Protein AF-A0A8C9WJE7-F1 (afdb_monomer_lite)

Structure (mmCIF, N/CA/C/O backbone):
data_AF-A0A8C9WJE7-F1
#
_entry.id   AF-A0A8C9WJE7-F1
#
loop_
_atom_site.group_PDB
_atom_site.id
_atom_site.type_symbol
_atom_site.label_atom_id
_atom_site.label_alt_id
_atom_site.label_comp_id
_atom_site.label_asym_id
_atom_site.label_entity_id
_atom_site.label_seq_id
_atom_site.pdbx_PDB_ins_code
_atom_site.Cartn_x
_atom_site.Cartn_y
_atom_site.Cartn_z
_atom_site.occupancy
_atom_site.B_iso_or_equiv
_atom_site.auth_seq_id
_atom_site.auth_comp_id
_atom_site.auth_asym_id
_atom_site.auth_atom_id
_atom_site.pdbx_PDB_model_num
ATOM 1 N N . MET A 1 1 ? -12.638 -2.700 6.088 1.00 38.00 1 MET A N 1
ATOM 2 C CA .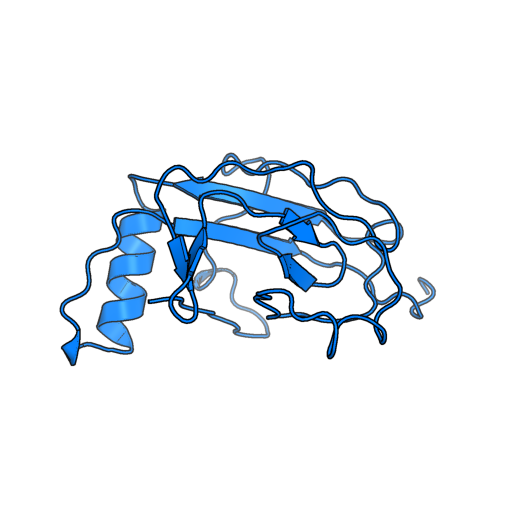 MET A 1 1 ? -13.068 -1.866 4.946 1.00 38.00 1 MET A CA 1
ATOM 3 C C . MET A 1 1 ? -11.819 -1.275 4.337 1.00 38.00 1 MET A C 1
ATOM 5 O O . MET A 1 1 ? -10.952 -0.861 5.091 1.00 38.00 1 MET A O 1
ATOM 9 N N . ILE A 1 2 ? -11.709 -1.319 3.015 1.00 39.88 2 ILE A N 1
ATOM 10 C CA . ILE A 1 2 ? -10.573 -0.770 2.280 1.00 39.88 2 ILE A CA 1
ATOM 11 C C . ILE A 1 2 ? -11.043 0.570 1.743 1.00 39.88 2 ILE A C 1
ATOM 13 O O . ILE A 1 2 ? -12.004 0.582 0.974 1.00 39.88 2 ILE A O 1
ATOM 17 N N . ASP A 1 3 ? -10.429 1.662 2.189 1.00 41.22 3 ASP A N 1
ATOM 18 C CA . ASP A 1 3 ? -10.605 2.941 1.511 1.00 41.22 3 ASP A CA 1
ATOM 19 C C . ASP A 1 3 ? -9.542 3.095 0.434 1.00 41.22 3 ASP A C 1
ATOM 21 O O . ASP A 1 3 ? -8.381 2.726 0.617 1.00 41.22 3 ASP A O 1
ATOM 25 N N . PHE A 1 4 ? -9.958 3.681 -0.674 1.00 45.16 4 PHE A N 1
ATOM 26 C CA . PHE A 1 4 ? -9.093 4.109 -1.750 1.00 45.16 4 PHE A CA 1
ATOM 27 C C . PHE A 1 4 ? -9.431 5.562 -2.050 1.00 45.16 4 PHE A C 1
ATOM 29 O O . PHE A 1 4 ? -10.275 5.862 -2.897 1.00 45.16 4 PHE A O 1
ATOM 36 N N . LEU A 1 5 ? -8.773 6.477 -1.345 1.00 41.31 5 LEU A N 1
ATOM 37 C CA . LEU A 1 5 ? -8.919 7.901 -1.607 1.00 41.31 5 LEU A CA 1
ATOM 38 C C . LEU A 1 5 ? -8.050 8.282 -2.813 1.00 41.31 5 LEU A C 1
ATOM 40 O O . LEU A 1 5 ? -6.847 8.507 -2.690 1.00 41.31 5 LEU A O 1
ATOM 44 N N . PHE A 1 6 ? -8.667 8.364 -3.996 1.00 38.69 6 PHE A N 1
ATOM 45 C CA . PHE A 1 6 ? -8.064 8.991 -5.176 1.00 38.69 6 PHE A CA 1
ATOM 46 C C . PHE A 1 6 ? -8.709 10.341 -5.428 1.00 38.69 6 PHE A C 1
ATOM 48 O O . PHE A 1 6 ? -9.836 10.420 -5.912 1.00 38.69 6 PHE A O 1
ATOM 55 N N . TYR A 1 7 ? -7.972 11.413 -5.141 1.00 31.67 7 TYR A N 1
ATOM 56 C CA . TYR A 1 7 ? -8.332 12.752 -5.589 1.00 31.67 7 TYR A CA 1
ATOM 57 C C . TYR A 1 7 ? -7.196 13.345 -6.414 1.00 31.67 7 TYR A C 1
ATOM 59 O O . TYR A 1 7 ? -6.041 13.331 -6.004 1.00 31.67 7 TYR A O 1
ATOM 67 N N . SER A 1 8 ? -7.521 13.849 -7.604 1.00 37.84 8 SER A N 1
ATOM 68 C CA . SER A 1 8 ? -6.545 14.451 -8.509 1.00 37.84 8 SER A CA 1
ATOM 69 C C . SER A 1 8 ? -6.649 15.973 -8.520 1.00 37.84 8 SER A C 1
ATOM 71 O O . SER A 1 8 ? -7.735 16.548 -8.590 1.00 37.84 8 SER A O 1
ATOM 73 N N . SER A 1 9 ? -5.462 16.576 -8.559 1.00 41.47 9 SER A N 1
ATOM 74 C CA . SER A 1 9 ? -5.108 17.969 -8.829 1.00 41.47 9 SER A CA 1
ATOM 75 C C . SER A 1 9 ? -5.246 18.979 -7.670 1.00 41.47 9 SER A C 1
ATOM 77 O O . SER A 1 9 ? -6.319 19.461 -7.331 1.00 41.47 9 SER A O 1
ATOM 79 N N . HIS A 1 10 ? -4.065 19.367 -7.166 1.00 37.97 10 HIS A N 1
ATOM 80 C CA . HIS A 1 10 ? -3.724 20.638 -6.505 1.00 37.97 10 HIS A CA 1
ATOM 81 C C . HIS A 1 10 ? -4.004 20.856 -5.010 1.00 37.97 10 HIS A C 1
ATOM 83 O O . HIS A 1 10 ? -3.855 21.987 -4.552 1.00 37.97 10 HIS A O 1
ATOM 89 N N . VAL A 1 11 ? -4.253 19.819 -4.204 1.00 43.69 11 VAL A N 1
ATOM 90 C CA . VAL A 1 11 ? -4.190 19.981 -2.739 1.00 43.69 11 VAL A CA 1
ATOM 91 C C . VAL A 1 11 ? -3.478 18.791 -2.097 1.00 43.69 11 VAL A C 1
ATOM 93 O O . VAL A 1 11 ? -4.029 17.699 -2.013 1.00 43.69 11 VAL A O 1
ATOM 96 N N . SER A 1 12 ? -2.243 18.995 -1.629 1.00 52.88 12 SER A N 1
ATOM 97 C CA . SER A 1 12 ? -1.512 18.017 -0.805 1.00 52.88 12 SER A CA 1
ATOM 98 C C . SER A 1 12 ? -2.147 17.805 0.576 1.00 52.88 12 SER A C 1
ATOM 100 O O . SER A 1 12 ? -1.658 16.991 1.347 1.00 52.88 12 SER A O 1
ATOM 102 N N . GLU A 1 13 ? -3.204 18.550 0.911 1.00 54.34 13 GLU A N 1
ATOM 103 C CA . GLU A 1 13 ? -3.843 18.545 2.232 1.00 54.34 13 GLU A CA 1
ATOM 104 C C . GLU A 1 13 ? -4.752 17.329 2.473 1.00 54.34 13 GLU A C 1
ATOM 106 O O . GLU A 1 13 ? -5.097 17.071 3.619 1.00 54.34 13 GLU A O 1
ATOM 111 N N . ASN A 1 14 ? -5.102 16.556 1.433 1.00 68.69 14 ASN A N 1
ATOM 112 C CA . ASN A 1 14 ? -6.048 15.432 1.549 1.00 68.69 14 ASN A CA 1
ATOM 113 C C . ASN A 1 14 ? -5.404 14.039 1.451 1.00 68.69 14 ASN A C 1
ATOM 115 O O . ASN A 1 14 ? -6.112 13.038 1.530 1.00 68.69 14 ASN A O 1
ATOM 119 N N . PHE A 1 15 ? -4.089 13.950 1.244 1.00 78.56 15 PHE A N 1
ATOM 120 C CA . PHE A 1 15 ? -3.384 12.669 1.262 1.00 78.56 15 PHE A CA 1
ATOM 121 C C . PHE A 1 15 ? -2.784 12.410 2.639 1.00 78.56 15 PHE A C 1
ATOM 123 O O . PHE A 1 15 ? -2.372 13.339 3.336 1.00 78.56 15 PHE A O 1
ATOM 130 N N . TYR A 1 16 ? -2.652 11.134 3.000 1.00 89.56 16 TYR A N 1
ATOM 131 C CA . TYR A 1 16 ? -1.772 10.755 4.100 1.00 89.56 16 TYR A CA 1
ATOM 132 C C . TYR A 1 16 ? -0.361 11.288 3.817 1.00 89.56 16 TYR A C 1
ATOM 134 O O . TYR A 1 16 ? 0.088 11.196 2.671 1.00 89.56 16 TYR A O 1
ATOM 142 N N . PRO A 1 17 ? 0.369 11.803 4.824 1.00 91.38 17 PRO A N 1
ATOM 143 C CA . PRO A 1 17 ? 1.781 12.141 4.660 1.00 91.38 17 PRO A CA 1
ATOM 144 C C . PRO A 1 17 ? 2.532 10.946 4.067 1.00 91.38 17 PRO A C 1
ATOM 146 O O . PRO A 1 17 ? 2.183 9.817 4.380 1.00 91.38 17 PRO A O 1
ATOM 149 N N . PHE A 1 18 ? 3.533 11.133 3.213 1.00 91.88 18 PHE A N 1
ATOM 150 C CA . PHE A 1 18 ? 4.216 10.007 2.559 1.00 91.88 18 PHE A CA 1
ATOM 151 C C . PHE A 1 18 ? 5.696 10.286 2.305 1.00 91.88 18 PHE A C 1
ATOM 153 O O . PHE A 1 18 ? 6.184 11.409 2.463 1.00 91.88 18 PHE A O 1
ATOM 160 N N . GLY A 1 19 ? 6.420 9.244 1.917 1.00 91.50 19 GLY A N 1
ATOM 161 C CA . GLY A 1 19 ? 7.843 9.287 1.624 1.00 91.50 19 GLY A CA 1
ATOM 162 C C . GLY A 1 19 ? 8.735 9.100 2.859 1.00 91.50 19 GLY A C 1
ATOM 163 O O . GLY A 1 19 ? 8.254 9.009 3.991 1.00 91.50 19 GLY A O 1
ATOM 164 N N . PRO A 1 20 ? 10.067 9.056 2.665 1.00 91.94 20 PRO A N 1
ATOM 165 C CA . PRO A 1 20 ? 11.016 8.638 3.703 1.00 91.94 20 PRO A CA 1
ATOM 166 C C . PRO A 1 20 ? 10.977 9.480 4.983 1.00 91.94 20 PRO A C 1
ATOM 168 O O . PRO A 1 20 ? 11.195 8.964 6.076 1.00 91.94 20 PRO A O 1
ATOM 171 N N . ASN A 1 21 ? 10.649 10.771 4.867 1.00 93.50 21 ASN A N 1
ATOM 172 C CA . ASN A 1 21 ? 10.528 11.676 6.015 1.00 93.50 21 ASN A CA 1
ATOM 173 C C . ASN A 1 21 ? 9.335 11.339 6.929 1.00 93.50 21 ASN A C 1
ATOM 175 O O . ASN A 1 21 ? 9.291 11.811 8.060 1.00 93.50 21 ASN A O 1
ATOM 179 N N . ASN A 1 22 ? 8.396 10.520 6.449 1.00 92.62 22 ASN A N 1
ATOM 180 C CA . ASN A 1 22 ? 7.246 10.011 7.196 1.00 92.62 22 ASN A CA 1
ATOM 181 C C . ASN A 1 22 ? 7.428 8.541 7.622 1.00 92.62 22 ASN A C 1
ATOM 183 O O . ASN A 1 22 ? 6.489 7.916 8.107 1.00 92.62 22 ASN A O 1
ATOM 187 N N . GLY A 1 23 ? 8.641 7.991 7.476 1.00 94.38 23 GLY A N 1
ATOM 188 C CA . GLY A 1 23 ? 8.959 6.611 7.847 1.00 94.38 23 GLY A CA 1
ATOM 189 C C . GLY A 1 23 ? 8.666 5.577 6.759 1.00 94.38 23 GLY A C 1
ATOM 190 O O . GLY A 1 23 ? 8.732 4.379 7.036 1.00 94.38 23 GLY A O 1
ATOM 191 N N . ASP A 1 24 ? 8.364 6.010 5.533 1.00 97.06 24 ASP A N 1
ATOM 192 C CA . ASP A 1 24 ? 8.073 5.085 4.441 1.00 97.06 24 ASP A CA 1
ATOM 193 C C . ASP A 1 24 ? 9.334 4.369 3.958 1.00 97.06 24 ASP A C 1
ATOM 195 O O . ASP A 1 24 ? 10.410 4.954 3.799 1.00 97.06 24 ASP A O 1
ATOM 199 N N . THR A 1 25 ? 9.172 3.086 3.650 1.00 97.75 25 THR A N 1
ATOM 200 C CA . THR A 1 25 ? 10.160 2.300 2.918 1.00 97.75 25 THR A CA 1
ATOM 201 C C . THR A 1 25 ? 10.027 2.591 1.430 1.00 97.75 25 THR A C 1
ATOM 203 O O . THR A 1 25 ? 8.928 2.554 0.881 1.00 97.75 25 THR A O 1
ATOM 206 N N . VAL A 1 26 ? 11.149 2.872 0.766 1.00 96.44 26 VAL A N 1
ATOM 207 C CA . VAL A 1 26 ? 11.189 3.106 -0.683 1.00 96.44 26 VAL A CA 1
ATOM 208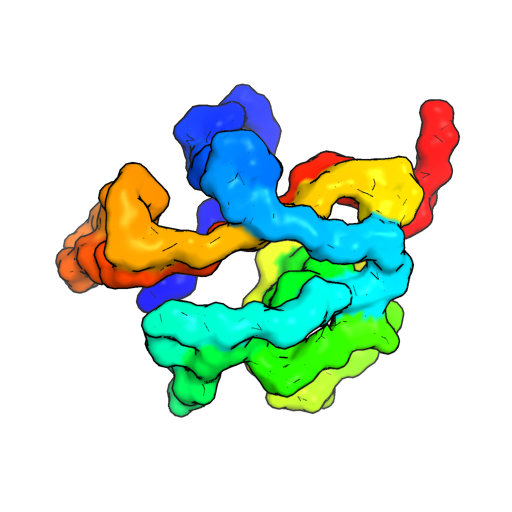 C C . VAL A 1 26 ? 11.268 1.776 -1.420 1.00 96.44 26 VAL A C 1
ATOM 210 O O . VAL A 1 26 ? 12.121 0.938 -1.122 1.00 96.44 26 VAL A O 1
ATOM 213 N N . ASN A 1 27 ? 10.391 1.600 -2.404 1.00 94.88 27 ASN A N 1
ATOM 214 C CA . ASN A 1 27 ? 10.396 0.440 -3.278 1.00 94.88 27 ASN A CA 1
ATOM 215 C C . ASN A 1 27 ? 11.532 0.535 -4.313 1.00 94.88 27 ASN A C 1
ATOM 217 O O . ASN A 1 27 ? 11.846 1.642 -4.763 1.00 94.88 27 ASN A O 1
ATOM 221 N N . PRO A 1 28 ? 12.132 -0.585 -4.757 1.00 91.94 28 PRO A N 1
ATOM 222 C CA . PRO A 1 28 ? 13.141 -0.546 -5.807 1.00 91.94 28 PRO A CA 1
ATOM 223 C C . PRO A 1 28 ? 12.603 0.054 -7.113 1.00 91.94 28 PRO A C 1
ATOM 225 O O . PRO A 1 28 ? 11.562 -0.358 -7.629 1.00 91.94 28 PRO A O 1
ATOM 228 N N . ALA A 1 29 ? 13.359 0.993 -7.682 1.00 90.56 29 ALA A N 1
ATOM 229 C CA . ALA A 1 29 ? 13.083 1.573 -8.991 1.00 90.56 29 ALA A CA 1
ATOM 230 C C . ALA A 1 29 ? 13.543 0.612 -10.099 1.00 90.56 29 ALA A C 1
ATOM 232 O O . ALA A 1 29 ? 14.662 0.703 -10.600 1.00 90.56 29 ALA A O 1
ATOM 233 N N . VAL A 1 30 ? 12.679 -0.336 -10.455 1.00 88.00 30 VAL A N 1
ATOM 234 C CA . VAL A 1 30 ? 12.916 -1.352 -11.493 1.00 88.00 30 VAL A CA 1
ATOM 235 C C . VAL A 1 30 ? 11.699 -1.467 -12.410 1.00 88.00 30 VAL A C 1
ATOM 237 O O . VAL A 1 30 ? 10.568 -1.250 -11.978 1.00 88.00 30 VAL A O 1
ATOM 240 N N . ASP A 1 31 ? 11.925 -1.785 -13.679 1.00 82.75 31 ASP A N 1
ATOM 241 C CA . ASP A 1 31 ? 10.843 -1.978 -14.647 1.00 82.75 31 ASP A CA 1
ATOM 242 C C . ASP A 1 31 ? 10.030 -3.238 -14.313 1.00 82.75 31 ASP A C 1
ATOM 244 O O . ASP A 1 31 ? 10.619 -4.260 -13.951 1.00 82.75 31 ASP A O 1
ATOM 248 N N . ASP A 1 32 ? 8.697 -3.154 -14.381 1.00 82.50 32 ASP A N 1
ATOM 249 C CA . ASP A 1 32 ? 7.768 -4.247 -14.041 1.00 82.50 32 ASP A CA 1
ATOM 250 C C . ASP A 1 32 ? 8.089 -4.965 -12.707 1.00 82.50 32 ASP A C 1
ATOM 252 O O . ASP A 1 32 ? 7.903 -6.174 -12.573 1.00 82.50 32 ASP A O 1
ATOM 256 N N . GLY A 1 33 ? 8.628 -4.262 -11.707 1.00 89.56 33 GLY A N 1
ATOM 257 C CA . GLY A 1 33 ? 9.036 -4.884 -10.445 1.00 89.56 33 GLY A CA 1
ATOM 258 C C . GLY A 1 33 ? 7.992 -4.854 -9.335 1.00 89.56 33 GLY A C 1
ATOM 259 O O . GLY A 1 33 ? 6.935 -4.235 -9.432 1.00 89.56 33 GLY A O 1
ATOM 260 N N . SER A 1 34 ? 8.333 -5.515 -8.232 1.00 93.12 34 SER A N 1
ATOM 261 C CA . SER A 1 34 ? 7.593 -5.482 -6.969 1.00 93.12 34 SER A CA 1
ATOM 262 C C . SER A 1 34 ? 8.555 -5.295 -5.797 1.00 93.12 34 SER A C 1
ATOM 264 O O . SER A 1 34 ? 9.756 -5.545 -5.924 1.00 93.12 34 SER A O 1
ATOM 266 N N . SER A 1 35 ? 8.014 -4.916 -4.641 1.00 95.56 35 SER A N 1
ATOM 267 C CA . SER A 1 35 ? 8.730 -4.954 -3.366 1.00 95.56 35 SER A CA 1
ATOM 268 C C . SER A 1 35 ? 9.192 -6.368 -3.002 1.00 95.56 35 SER A C 1
ATOM 270 O O . SER A 1 35 ? 8.707 -7.371 -3.536 1.00 95.56 35 SER A O 1
ATOM 272 N N . SER A 1 36 ? 10.077 -6.468 -2.006 1.00 95.38 36 SER A N 1
ATOM 273 C CA . SER A 1 36 ? 10.187 -7.699 -1.218 1.00 95.38 36 SER A CA 1
ATOM 274 C C . SER A 1 36 ? 8.862 -7.997 -0.504 1.00 95.38 36 SER A C 1
ATOM 276 O O . SER A 1 36 ? 7.986 -7.134 -0.431 1.00 95.38 36 SER A O 1
ATOM 278 N N . VAL A 1 37 ? 8.720 -9.202 0.058 1.00 97.19 37 VAL A N 1
ATOM 279 C CA . VAL A 1 37 ? 7.546 -9.533 0.881 1.00 97.19 37 VAL A CA 1
ATOM 280 C C . VAL A 1 37 ? 7.400 -8.539 2.030 1.00 97.19 37 VAL A C 1
ATOM 282 O O . VAL A 1 37 ? 8.370 -8.239 2.731 1.00 97.19 37 VAL A O 1
ATOM 285 N N . ILE A 1 38 ? 6.187 -8.026 2.208 1.00 98.25 38 ILE A N 1
ATOM 286 C CA . ILE A 1 38 ? 5.824 -7.151 3.315 1.00 98.25 38 ILE A CA 1
ATOM 287 C C . ILE A 1 38 ? 4.892 -7.948 4.218 1.00 98.25 38 ILE A C 1
ATOM 289 O O . ILE A 1 38 ? 3.757 -8.226 3.842 1.00 98.25 38 ILE A O 1
ATOM 293 N N . LEU A 1 39 ? 5.373 -8.332 5.401 1.00 98.00 39 LEU A N 1
ATOM 294 C CA . LEU A 1 39 ? 4.542 -8.988 6.411 1.00 98.00 39 LEU A CA 1
ATOM 295 C C . LEU A 1 39 ? 3.597 -7.956 7.032 1.00 98.00 39 LEU A C 1
ATOM 297 O O . LEU A 1 39 ? 4.028 -6.857 7.388 1.00 98.00 39 LEU A O 1
ATOM 301 N N . LEU A 1 40 ? 2.314 -8.291 7.135 1.00 97.44 40 LEU A N 1
ATOM 302 C CA . LEU A 1 40 ? 1.312 -7.394 7.703 1.00 97.44 40 LEU A CA 1
ATOM 303 C C . LEU A 1 40 ? 1.342 -7.466 9.227 1.00 97.44 40 LEU A C 1
ATOM 305 O O . LEU A 1 40 ? 1.483 -8.541 9.808 1.00 97.44 40 LEU A O 1
ATOM 309 N N . ASN A 1 41 ? 1.189 -6.310 9.870 1.00 95.69 41 ASN A N 1
ATOM 310 C CA . ASN A 1 41 ? 1.044 -6.238 11.323 1.00 95.69 41 ASN A CA 1
ATOM 311 C C . ASN A 1 41 ? -0.301 -6.792 11.816 1.00 95.69 41 ASN A C 1
ATOM 313 O O . ASN A 1 41 ? -0.383 -7.213 12.964 1.00 95.69 41 ASN A O 1
ATOM 317 N N . GLU A 1 42 ? -1.319 -6.802 10.955 1.00 95.06 42 GLU A N 1
ATOM 318 C CA . GLU A 1 42 ? -2.652 -7.344 11.216 1.00 95.06 42 GLU A CA 1
ATOM 319 C C . GLU A 1 42 ? -3.094 -8.226 10.043 1.00 95.06 42 GLU A C 1
ATOM 321 O O . GLU A 1 42 ? -2.741 -7.959 8.890 1.00 95.06 42 GLU A O 1
ATOM 326 N N . THR A 1 43 ? -3.894 -9.260 10.315 1.00 94.81 43 THR A N 1
ATOM 327 C CA . THR A 1 43 ? -4.499 -10.074 9.252 1.00 94.81 43 THR A CA 1
ATOM 328 C C . THR A 1 43 ? -5.504 -9.235 8.471 1.00 94.81 43 THR A C 1
ATOM 330 O O . THR A 1 43 ? -6.440 -8.661 9.031 1.00 94.81 43 THR A O 1
ATOM 333 N N . PHE A 1 44 ? -5.328 -9.191 7.156 1.00 94.12 44 PHE A N 1
ATOM 334 C CA . PHE A 1 44 ? -6.180 -8.437 6.258 1.00 94.12 44 PHE A CA 1
ATOM 335 C C . PHE A 1 44 ? -7.144 -9.355 5.513 1.00 94.12 44 PHE A C 1
ATOM 337 O O . PHE A 1 44 ? -6.725 -10.202 4.727 1.00 94.12 44 PHE A O 1
ATOM 344 N N . GLN A 1 45 ? -8.441 -9.159 5.745 1.00 93.56 45 GLN A N 1
ATOM 345 C CA . GLN A 1 45 ? -9.493 -9.890 5.044 1.00 93.56 45 GLN A CA 1
ATOM 346 C C . GLN A 1 45 ? -9.874 -9.213 3.733 1.00 93.56 45 GLN A C 1
ATOM 348 O O . GLN A 1 45 ? -10.360 -8.078 3.727 1.00 93.56 45 GLN A O 1
ATOM 353 N N . PHE A 1 46 ? -9.727 -9.944 2.631 1.00 91.12 46 PHE A N 1
ATOM 354 C CA . PHE A 1 46 ? -10.082 -9.481 1.295 1.00 91.12 46 PHE A CA 1
ATOM 355 C C . PHE A 1 46 ? -10.782 -10.593 0.514 1.00 91.12 46 PHE A C 1
ATOM 357 O O . PHE A 1 46 ? -10.329 -11.727 0.497 1.00 91.12 46 PHE A O 1
ATOM 364 N N . PHE A 1 47 ? -11.956 -10.290 -0.052 1.00 88.50 47 PHE A N 1
ATOM 365 C CA . PHE A 1 47 ? -12.816 -11.249 -0.770 1.00 88.50 47 PHE A CA 1
ATOM 366 C C . PHE A 1 47 ? -13.052 -12.612 -0.076 1.00 88.50 47 PHE A C 1
ATOM 368 O O . PHE A 1 47 ? -13.342 -13.609 -0.731 1.00 88.50 47 PHE A O 1
ATOM 375 N N . GLY A 1 48 ? -13.026 -12.644 1.261 1.00 88.88 48 GLY A N 1
ATOM 376 C CA . GLY A 1 48 ? -13.240 -13.862 2.055 1.00 88.88 48 GLY A CA 1
ATOM 377 C C . GLY A 1 48 ? -11.971 -14.671 2.343 1.00 88.88 48 GLY A C 1
ATOM 378 O O . GLY A 1 48 ? -12.068 -15.706 3.000 1.00 88.88 48 GLY A O 1
ATOM 379 N N . SER A 1 49 ? -10.811 -14.189 1.900 1.00 90.94 49 SER A N 1
ATOM 380 C CA . SER A 1 49 ? -9.489 -14.742 2.187 1.00 90.94 49 SER A CA 1
ATOM 381 C C . SER A 1 49 ? -8.781 -13.925 3.269 1.00 90.94 49 SER A C 1
ATOM 383 O O . SER A 1 49 ? -8.859 -12.694 3.285 1.00 90.94 49 SER A O 1
ATOM 385 N N . ASP A 1 50 ? -8.073 -14.612 4.165 1.00 95.19 50 ASP A N 1
ATOM 386 C CA . ASP A 1 50 ? -7.168 -13.992 5.135 1.00 95.19 50 ASP A CA 1
ATOM 387 C C . ASP A 1 50 ? -5.771 -13.840 4.511 1.00 95.19 50 ASP A C 1
ATOM 389 O O . ASP A 1 50 ? -5.157 -14.828 4.099 1.00 95.19 50 ASP A O 1
ATOM 393 N N . HIS A 1 51 ? -5.228 -12.624 4.506 1.00 95.31 51 HIS A N 1
ATOM 394 C CA . HIS A 1 51 ? -3.867 -12.344 4.053 1.00 95.31 51 HIS A CA 1
ATOM 395 C C . HIS A 1 51 ? -3.009 -11.793 5.192 1.00 95.31 51 HIS A C 1
ATOM 397 O O . HIS A 1 51 ? -3.436 -10.930 5.953 1.00 95.31 51 HIS A O 1
ATOM 403 N N . ASN A 1 52 ? -1.767 -12.271 5.290 1.00 97.00 52 ASN A N 1
ATOM 404 C CA . ASN A 1 52 ? -0.787 -11.838 6.301 1.00 97.00 52 ASN A CA 1
ATOM 405 C C . ASN A 1 52 ? 0.474 -11.231 5.675 1.00 97.00 52 ASN A C 1
ATOM 407 O O . ASN A 1 52 ? 1.457 -10.945 6.358 1.00 97.00 52 ASN A O 1
ATOM 411 N N . GLN A 1 53 ? 0.458 -11.059 4.358 1.00 97.19 53 GLN A N 1
ATOM 412 C CA . GLN A 1 53 ? 1.536 -10.466 3.588 1.00 97.19 53 GLN A CA 1
ATOM 413 C C . GLN A 1 53 ? 0.969 -9.757 2.361 1.00 97.19 53 GLN A C 1
ATOM 415 O O . GLN A 1 53 ? -0.123 -10.094 1.906 1.00 97.19 53 GLN A O 1
ATOM 420 N N . LEU A 1 54 ? 1.726 -8.806 1.822 1.00 97.06 54 LEU A N 1
ATOM 421 C CA . LEU A 1 54 ? 1.465 -8.215 0.515 1.00 97.06 54 LEU A CA 1
ATOM 422 C C . LEU A 1 54 ? 2.761 -7.805 -0.193 1.00 97.06 54 LEU A C 1
ATOM 424 O O . LEU A 1 54 ? 3.850 -7.832 0.389 1.00 97.06 54 LEU A O 1
ATOM 428 N N . TYR A 1 55 ? 2.618 -7.380 -1.444 1.00 96.25 55 TYR A N 1
ATOM 429 C CA . TYR A 1 55 ? 3.669 -6.798 -2.269 1.00 96.25 55 TYR A CA 1
ATOM 430 C C . TYR A 1 55 ? 3.168 -5.509 -2.914 1.00 96.25 55 TYR A C 1
ATOM 432 O O . TYR A 1 55 ? 2.032 -5.449 -3.383 1.00 96.25 55 TYR A O 1
ATOM 440 N N . VAL A 1 56 ? 4.026 -4.490 -2.973 1.00 95.69 56 VAL A N 1
ATOM 441 C CA . VAL A 1 56 ? 3.757 -3.234 -3.685 1.00 95.69 56 VAL A CA 1
ATOM 442 C C . VAL A 1 56 ? 4.372 -3.330 -5.076 1.00 95.69 56 VAL A C 1
ATOM 444 O O . VAL A 1 56 ? 5.592 -3.456 -5.210 1.00 95.69 56 VAL A O 1
ATOM 447 N N . ASN A 1 57 ? 3.538 -3.300 -6.113 1.00 93.75 57 ASN A N 1
ATOM 448 C CA . ASN A 1 57 ? 3.983 -3.414 -7.496 1.00 93.75 57 ASN A CA 1
ATOM 449 C C . ASN A 1 57 ? 4.244 -2.041 -8.127 1.00 93.75 57 ASN A C 1
ATOM 451 O O . ASN A 1 57 ? 3.497 -1.081 -7.908 1.00 93.75 57 ASN A O 1
ATOM 455 N N . ASN A 1 58 ? 5.269 -1.962 -8.973 1.00 92.19 58 ASN A N 1
ATOM 456 C CA . ASN A 1 58 ? 5.645 -0.721 -9.643 1.00 92.19 58 ASN A CA 1
ATOM 457 C C . ASN A 1 58 ? 4.582 -0.220 -10.627 1.00 92.19 58 ASN A C 1
ATOM 459 O O . ASN A 1 58 ? 4.461 0.983 -10.840 1.00 92.19 58 ASN A O 1
ATOM 463 N N . ASN A 1 59 ? 3.728 -1.119 -11.110 1.00 89.56 59 ASN A N 1
ATOM 464 C CA . ASN A 1 59 ? 2.630 -0.836 -12.024 1.00 89.56 59 ASN A CA 1
ATOM 465 C C . ASN A 1 59 ? 1.312 -0.441 -11.337 1.00 89.56 59 ASN A C 1
ATOM 467 O O . ASN A 1 59 ? 0.262 -0.495 -11.971 1.00 89.56 59 ASN A O 1
ATOM 471 N N . GLY A 1 60 ? 1.334 -0.003 -10.072 1.00 90.44 60 GLY A N 1
ATOM 472 C CA . GLY A 1 60 ? 0.176 0.660 -9.454 1.00 90.44 60 GLY A CA 1
ATOM 473 C C . GLY A 1 60 ? -0.837 -0.268 -8.782 1.00 90.44 60 GLY A C 1
ATOM 474 O O . GLY A 1 60 ? -2.019 0.073 -8.695 1.00 90.44 60 GLY A O 1
ATOM 475 N N . PHE A 1 61 ? -0.402 -1.449 -8.341 1.00 91.25 61 PHE A N 1
ATOM 476 C CA . PHE A 1 61 ? -1.257 -2.425 -7.669 1.00 91.25 61 PHE A CA 1
ATOM 477 C C . PHE A 1 61 ? -0.541 -3.151 -6.526 1.00 91.25 61 PHE A C 1
ATOM 479 O O . PHE A 1 61 ? 0.685 -3.129 -6.423 1.00 91.25 61 PHE A O 1
ATOM 486 N N . LEU A 1 62 ? -1.325 -3.799 -5.668 1.00 94.19 62 LEU A N 1
ATOM 487 C CA . LEU A 1 62 ? -0.875 -4.690 -4.607 1.00 94.19 62 LEU A CA 1
ATOM 488 C C . LEU A 1 62 ? -1.297 -6.125 -4.925 1.00 94.19 62 LEU A C 1
ATOM 490 O O . LEU A 1 62 ? -2.402 -6.347 -5.424 1.00 94.19 62 LEU A O 1
ATOM 494 N N . THR A 1 63 ? -0.442 -7.084 -4.589 1.00 93.06 63 THR A N 1
ATOM 495 C CA . THR A 1 63 ? -0.751 -8.524 -4.582 1.00 93.06 63 THR A CA 1
ATOM 496 C C . THR A 1 63 ? -0.520 -9.089 -3.187 1.00 93.06 63 THR A C 1
ATOM 498 O O . THR A 1 63 ? 0.260 -8.527 -2.420 1.00 93.06 63 THR A O 1
ATOM 501 N N . PHE A 1 64 ? -1.163 -10.207 -2.852 1.00 93.75 64 PHE A N 1
ATOM 502 C CA . PHE A 1 64 ? -1.000 -10.839 -1.537 1.00 93.75 64 PHE A CA 1
ATOM 503 C C . PHE A 1 64 ? -0.101 -12.082 -1.572 1.00 93.75 64 PHE A C 1
ATOM 505 O O . PHE A 1 64 ? 0.735 -12.272 -0.689 1.00 93.75 64 PHE A O 1
ATOM 512 N N . ASP A 1 65 ? -0.203 -12.902 -2.618 1.00 88.75 65 ASP A N 1
ATOM 513 C CA . ASP A 1 65 ? 0.439 -14.223 -2.623 1.00 88.75 65 ASP A CA 1
ATOM 514 C C . ASP A 1 65 ? 1.919 -14.185 -3.013 1.00 88.75 65 ASP A C 1
ATOM 516 O O . ASP A 1 65 ? 2.748 -14.860 -2.402 1.00 88.75 65 ASP A O 1
ATOM 520 N N . GLN A 1 66 ? 2.267 -13.402 -4.036 1.00 90.25 66 GLN A N 1
ATOM 521 C CA . GLN A 1 66 ? 3.623 -13.367 -4.588 1.00 90.25 66 GLN A CA 1
ATOM 522 C C . GLN A 1 66 ? 3.930 -12.041 -5.298 1.00 90.25 66 GLN A C 1
ATOM 524 O O . GLN A 1 66 ? 2.999 -11.359 -5.752 1.00 90.25 66 GLN A O 1
ATOM 529 N N . PRO A 1 67 ? 5.221 -11.674 -5.442 1.00 89.88 67 PRO A N 1
ATOM 530 C CA . PRO A 1 67 ? 5.600 -10.542 -6.268 1.00 89.88 67 PRO A CA 1
ATOM 531 C C . PRO A 1 67 ? 5.328 -10.876 -7.733 1.00 89.88 67 PRO A C 1
ATOM 533 O O . PRO A 1 67 ? 5.499 -12.014 -8.174 1.00 89.88 67 PRO A O 1
ATOM 536 N N . VAL A 1 68 ? 4.944 -9.868 -8.507 1.00 85.62 68 VAL A N 1
ATOM 537 C CA . VAL A 1 68 ? 4.681 -10.035 -9.935 1.00 85.62 68 VAL A CA 1
ATOM 538 C C . VAL A 1 68 ? 5.681 -9.215 -10.724 1.00 85.62 68 VAL A C 1
ATOM 540 O O . VAL A 1 68 ? 5.849 -8.022 -10.480 1.00 85.62 68 VAL A O 1
ATOM 543 N N . SER A 1 69 ? 6.320 -9.876 -11.687 1.00 80.12 69 SER A N 1
ATOM 544 C CA . SER A 1 69 ? 7.138 -9.229 -12.703 1.00 80.12 69 SER A CA 1
ATOM 545 C C . SER A 1 69 ? 6.673 -9.660 -14.085 1.00 80.12 69 SER A C 1
ATOM 547 O O . SER A 1 69 ? 7.195 -10.594 -14.690 1.00 80.12 69 SER A O 1
ATOM 549 N N . SER A 1 70 ? 5.576 -9.051 -14.530 1.00 67.75 70 SER A N 1
ATOM 550 C CA . SER A 1 70 ? 4.976 -9.328 -15.831 1.00 67.75 70 SER A CA 1
ATOM 551 C C . SER A 1 70 ? 4.370 -8.068 -16.420 1.00 67.75 70 SER A C 1
ATOM 553 O O . SER A 1 70 ? 3.693 -7.327 -15.704 1.00 67.75 70 SER A O 1
ATOM 555 N N . SER A 1 71 ? 4.508 -7.919 -17.736 1.00 63.72 71 SER A N 1
ATOM 556 C CA . SER A 1 71 ? 3.873 -6.843 -18.491 1.00 63.72 71 SER A CA 1
ATOM 557 C C . SER A 1 71 ? 2.354 -6.768 -18.254 1.00 63.72 71 SER A C 1
ATOM 559 O O . SER A 1 71 ? 1.666 -7.784 -18.110 1.00 63.72 71 SER A O 1
ATOM 561 N N . TYR A 1 72 ? 1.856 -5.531 -18.261 1.00 59.22 72 TYR A N 1
ATOM 562 C CA . TYR A 1 72 ? 0.508 -5.044 -17.936 1.00 59.22 72 TYR A CA 1
ATOM 563 C C . TYR A 1 72 ? -0.734 -5.891 -18.357 1.00 59.22 72 TYR A C 1
ATOM 565 O O . TYR A 1 72 ? -1.728 -5.820 -17.635 1.00 59.22 72 TYR A O 1
ATOM 573 N N . PRO A 1 73 ? -0.761 -6.735 -19.421 1.00 58.59 73 PRO A N 1
ATOM 574 C CA . PRO A 1 73 ? -1.991 -7.457 -19.795 1.00 58.59 73 PRO A CA 1
ATOM 575 C C . PRO A 1 73 ? -2.226 -8.839 -19.146 1.00 58.59 73 PRO A C 1
ATOM 577 O O . PRO A 1 73 ? -3.365 -9.309 -19.137 1.00 58.59 73 PRO A O 1
ATOM 580 N N . SER A 1 74 ? -1.205 -9.550 -18.646 1.00 62.75 74 SER A N 1
ATOM 581 C CA . SER A 1 74 ? -1.341 -10.994 -18.324 1.00 62.75 74 SER A CA 1
ATOM 582 C C . SER A 1 74 ? -2.048 -11.311 -17.000 1.00 62.75 74 SER A C 1
ATOM 584 O O . SER A 1 74 ? -2.386 -12.462 -16.729 1.00 62.75 74 SER A O 1
ATOM 586 N N . MET A 1 75 ? -2.290 -10.301 -16.170 1.00 65.88 75 MET A N 1
ATOM 587 C CA . MET A 1 75 ? -2.643 -10.469 -14.758 1.00 65.88 75 MET A CA 1
ATOM 588 C C . MET A 1 75 ? -4.154 -10.498 -14.475 1.00 65.88 75 MET A C 1
ATOM 590 O O . MET A 1 75 ? -4.565 -11.021 -13.444 1.00 65.88 75 MET A O 1
ATOM 594 N N . PHE A 1 76 ? -5.007 -10.049 -15.403 1.00 59.50 76 PHE A N 1
ATOM 595 C CA . PHE A 1 76 ? -6.469 -9.997 -15.207 1.00 59.50 76 PHE A CA 1
ATOM 596 C C . PHE A 1 76 ? -7.142 -11.382 -15.075 1.00 59.50 76 PHE A C 1
ATOM 598 O O . PHE A 1 76 ? -8.266 -11.492 -14.598 1.00 59.50 76 PHE A O 1
ATOM 605 N N . ARG A 1 77 ? -6.470 -12.462 -15.499 1.00 64.00 77 ARG A N 1
ATOM 606 C CA . ARG A 1 77 ? -6.961 -13.856 -15.401 1.00 64.00 77 ARG A CA 1
ATOM 607 C C . ARG A 1 77 ? -6.088 -14.740 -14.512 1.00 64.00 77 ARG A C 1
ATOM 609 O O . ARG A 1 77 ? -6.165 -15.960 -14.600 1.00 64.00 77 ARG A O 1
ATOM 616 N N . SER A 1 78 ? -5.232 -14.129 -13.705 1.00 70.06 78 SER A N 1
ATOM 617 C CA . SER A 1 78 ? -4.230 -14.841 -12.913 1.00 70.06 78 SER A CA 1
ATOM 618 C C . SER A 1 78 ? -4.813 -15.613 -11.727 1.00 70.06 78 SER A C 1
ATOM 620 O O . SER A 1 78 ? -4.183 -16.551 -11.252 1.00 70.06 78 SER A O 1
ATOM 622 N N . GLY A 1 79 ? -6.015 -15.239 -11.272 1.00 77.44 79 GLY A N 1
ATOM 623 C CA . GLY A 1 79 ? -6.611 -15.778 -10.051 1.00 77.44 79 GLY A CA 1
ATOM 624 C C . GLY A 1 79 ? -6.006 -15.203 -8.769 1.00 77.44 79 GLY A C 1
ATOM 625 O O . GLY A 1 79 ? -6.357 -15.682 -7.699 1.00 77.44 79 GLY A O 1
ATOM 626 N N . TYR A 1 80 ? -5.123 -14.201 -8.865 1.00 81.88 80 TYR A N 1
ATOM 627 C CA . TYR A 1 80 ? -4.611 -13.499 -7.693 1.00 81.88 80 TYR A CA 1
ATOM 628 C C . TYR A 1 80 ? -5.648 -12.537 -7.128 1.00 81.88 80 TYR A C 1
ATOM 630 O O . TYR A 1 80 ? -6.361 -11.855 -7.871 1.00 81.88 80 TYR A O 1
ATOM 638 N N . ASP A 1 81 ? -5.625 -12.412 -5.809 1.00 88.69 81 ASP A N 1
ATOM 639 C CA . ASP A 1 81 ? -6.230 -11.291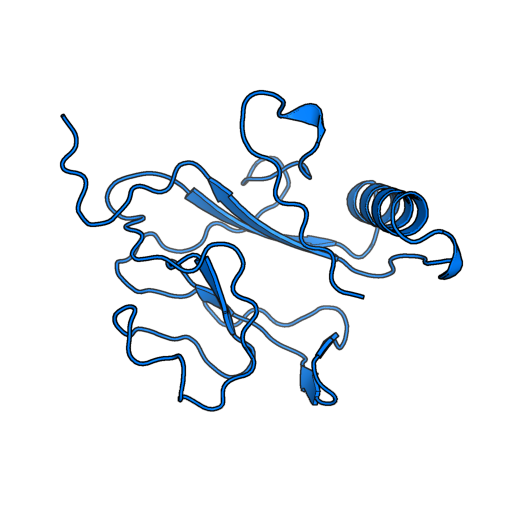 -5.116 1.00 88.69 81 ASP A CA 1
ATOM 640 C C . ASP A 1 81 ? -5.376 -10.034 -5.353 1.00 88.69 81 ASP A C 1
ATOM 642 O O . ASP A 1 81 ? -4.179 -9.994 -5.045 1.00 88.69 81 ASP A O 1
ATOM 646 N N . ILE A 1 82 ? -5.985 -9.016 -5.971 1.00 89.38 82 ILE A N 1
ATOM 647 C CA . ILE A 1 82 ? -5.302 -7.788 -6.396 1.00 89.38 82 ILE A CA 1
ATOM 648 C C . ILE A 1 82 ? -6.106 -6.564 -5.962 1.00 89.38 82 ILE A C 1
ATOM 650 O O . ILE A 1 82 ? -7.306 -6.450 -6.216 1.00 89.38 82 ILE A O 1
ATOM 654 N N . ILE A 1 83 ? -5.398 -5.602 -5.379 1.00 91.19 83 ILE A N 1
ATOM 655 C CA . ILE A 1 83 ? -5.864 -4.234 -5.160 1.00 91.19 83 ILE A CA 1
ATOM 656 C C . ILE A 1 83 ? -5.186 -3.345 -6.202 1.00 91.19 83 ILE A C 1
ATOM 658 O O . ILE A 1 83 ? -3.966 -3.230 -6.196 1.00 91.19 83 ILE A O 1
ATOM 662 N N . ALA A 1 84 ? -5.942 -2.727 -7.109 1.00 89.94 84 ALA A N 1
ATOM 663 C CA . ALA A 1 84 ? -5.365 -2.150 -8.329 1.00 89.94 84 ALA A CA 1
ATOM 664 C C . ALA A 1 84 ? -5.754 -0.679 -8.580 1.00 89.94 84 ALA A C 1
ATOM 666 O O . ALA A 1 84 ? -6.400 -0.371 -9.582 1.00 89.94 84 ALA A O 1
ATOM 667 N N . PRO A 1 85 ? -5.387 0.241 -7.676 1.00 83.94 85 PRO A N 1
ATOM 668 C CA . PRO A 1 85 ? -5.836 1.627 -7.738 1.00 83.94 85 PRO A CA 1
ATOM 669 C C . PRO A 1 85 ? -5.3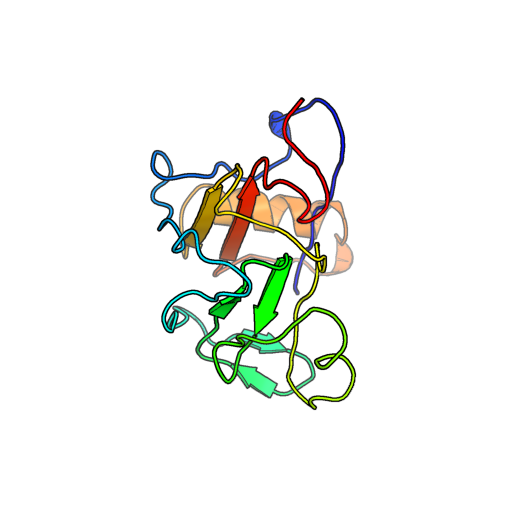04 2.443 -8.918 1.00 83.94 85 PRO A C 1
ATOM 671 O O . PRO A 1 85 ? -6.007 3.292 -9.461 1.00 83.94 85 PRO A O 1
ATOM 674 N N . PHE A 1 86 ? -4.059 2.183 -9.311 1.00 85.44 86 PHE A N 1
ATOM 675 C CA . PHE A 1 86 ? -3.344 2.938 -10.338 1.00 85.44 86 PHE A CA 1
ATOM 676 C C . PHE A 1 86 ? -2.789 2.018 -11.415 1.00 85.44 86 PHE A C 1
ATOM 678 O O . PHE A 1 86 ? -1.744 2.314 -11.993 1.00 85.44 86 PHE A O 1
ATOM 685 N N . TRP A 1 87 ? -3.449 0.881 -11.650 1.00 85.62 87 TRP A N 1
ATOM 686 C CA . TRP A 1 87 ? -2.921 -0.166 -12.511 1.00 85.62 87 TRP A CA 1
ATOM 687 C C . TRP A 1 87 ? -2.627 0.381 -13.912 1.00 85.62 87 TRP A C 1
ATOM 689 O O . TRP A 1 87 ? -3.543 0.619 -14.703 1.00 85.62 87 TRP A O 1
ATOM 699 N N . SER A 1 88 ? -1.344 0.547 -14.237 1.00 85.88 88 SER A N 1
ATOM 700 C CA . SER A 1 88 ? -0.860 1.091 -15.511 1.00 85.88 88 SER A CA 1
ATOM 701 C C . SER A 1 88 ? 0.537 0.564 -15.850 1.00 85.88 88 SER A C 1
ATOM 703 O O . SER A 1 88 ? 1.163 -0.105 -15.037 1.00 85.88 88 SER A O 1
ATOM 705 N N . ASN A 1 89 ? 1.032 0.876 -17.048 1.00 83.50 89 ASN A N 1
ATOM 706 C CA . ASN A 1 89 ? 2.417 0.632 -17.446 1.00 83.50 89 ASN A CA 1
ATOM 707 C C . ASN A 1 89 ? 3.302 1.810 -17.000 1.00 83.50 89 ASN A C 1
ATOM 709 O O . ASN A 1 89 ? 3.515 2.774 -17.752 1.00 83.50 89 ASN A O 1
ATOM 713 N N . TRP A 1 90 ? 3.738 1.759 -15.745 1.00 85.69 90 TRP A N 1
ATOM 714 C CA . TRP A 1 90 ? 4.557 2.787 -15.111 1.00 85.69 90 TRP A CA 1
ATOM 715 C C . TRP A 1 90 ? 6.035 2.413 -15.184 1.00 85.69 90 TRP A C 1
ATOM 717 O O . TRP A 1 90 ? 6.401 1.248 -15.108 1.00 85.69 90 TRP A O 1
ATOM 727 N N . ASN A 1 91 ? 6.905 3.415 -15.280 1.00 83.44 91 ASN A N 1
ATOM 728 C CA . ASN A 1 91 ? 8.343 3.207 -15.297 1.00 83.44 91 ASN A CA 1
ATOM 729 C C . ASN A 1 91 ? 9.028 4.070 -14.231 1.00 83.44 91 ASN A C 1
ATOM 731 O O . ASN A 1 91 ? 9.435 5.209 -14.471 1.00 83.44 91 ASN A O 1
ATOM 735 N N . THR A 1 92 ? 9.220 3.477 -13.053 1.00 84.38 92 THR A N 1
ATOM 736 C CA . THR A 1 92 ? 9.948 4.095 -11.935 1.00 84.38 92 THR A CA 1
ATOM 737 C C . THR A 1 92 ? 11.430 4.326 -12.209 1.00 84.38 92 THR A C 1
ATOM 739 O O . THR A 1 92 ? 12.073 5.054 -11.463 1.00 84.38 92 THR A O 1
ATOM 742 N N . THR A 1 93 ? 12.005 3.716 -13.253 1.00 85.25 93 THR A N 1
ATOM 743 C CA . THR A 1 93 ? 13.404 3.989 -13.632 1.00 85.25 93 THR A CA 1
ATOM 744 C C . THR A 1 93 ? 13.559 5.355 -14.308 1.00 85.25 93 THR A C 1
ATOM 746 O O . THR A 1 93 ? 14.659 5.902 -14.321 1.00 85.25 93 THR A O 1
ATOM 749 N N . LYS A 1 94 ? 12.465 5.921 -14.845 1.00 86.06 94 LYS A N 1
ATOM 750 C CA . LYS A 1 94 ? 12.448 7.242 -15.490 1.00 86.06 94 LYS A CA 1
ATOM 751 C C . LYS A 1 94 ? 12.185 8.374 -14.496 1.00 86.06 94 LYS A C 1
ATOM 753 O O . LYS A 1 94 ? 12.895 9.376 -14.519 1.00 86.06 94 LYS A O 1
ATOM 758 N N . SER A 1 95 ? 11.168 8.241 -13.644 1.00 88.94 95 SER A N 1
ATOM 759 C CA . SER A 1 95 ? 10.854 9.237 -12.612 1.00 88.94 95 SER A CA 1
ATOM 760 C C . SER A 1 95 ? 9.970 8.671 -11.507 1.00 88.94 95 SER A C 1
ATOM 762 O O . SER A 1 95 ? 9.348 7.618 -11.661 1.00 88.94 95 SER A O 1
ATOM 764 N N . GLY A 1 96 ? 9.857 9.452 -10.434 1.00 89.44 96 GLY A N 1
ATOM 765 C CA . GLY A 1 96 ? 8.945 9.195 -9.333 1.00 89.44 96 GLY A CA 1
ATOM 766 C C . GLY A 1 96 ? 9.504 8.248 -8.285 1.00 89.44 96 GLY A C 1
ATOM 767 O O . GLY A 1 96 ? 10.575 7.659 -8.438 1.00 89.44 96 GLY A O 1
ATOM 768 N N . VAL A 1 97 ? 8.767 8.134 -7.189 1.00 92.25 97 VAL A N 1
ATOM 769 C CA . VAL A 1 97 ? 9.118 7.279 -6.059 1.00 92.25 97 VAL A CA 1
ATOM 770 C C . VAL A 1 97 ? 7.893 6.485 -5.661 1.00 92.25 97 VAL A C 1
ATOM 772 O O . VAL A 1 97 ? 6.805 7.029 -5.479 1.00 92.25 97 VAL A O 1
ATOM 775 N N . ILE A 1 98 ? 8.091 5.184 -5.488 1.00 94.50 98 ILE A N 1
ATOM 776 C CA . ILE A 1 98 ? 7.101 4.329 -4.852 1.00 94.50 98 ILE A CA 1
ATOM 777 C C . ILE A 1 98 ? 7.559 4.089 -3.430 1.00 94.50 98 ILE A C 1
ATOM 779 O O . ILE A 1 98 ? 8.711 3.724 -3.193 1.00 94.50 98 ILE A O 1
ATOM 783 N N . SER A 1 99 ? 6.669 4.319 -2.478 1.00 95.88 99 SER A N 1
ATOM 784 C CA . SER A 1 99 ? 6.983 4.142 -1.067 1.00 95.88 99 SER A CA 1
ATOM 785 C C . SER A 1 99 ? 5.779 3.635 -0.297 1.00 95.88 99 SER A C 1
ATOM 787 O O . SER A 1 99 ? 4.640 3.795 -0.741 1.00 95.88 99 SER A O 1
ATOM 789 N N . TYR A 1 100 ? 6.036 2.962 0.817 1.00 96.94 100 TYR A N 1
ATOM 790 C CA . TYR A 1 100 ? 4.986 2.370 1.627 1.00 96.94 100 TYR A CA 1
ATOM 791 C C . TYR A 1 100 ? 5.332 2.334 3.113 1.00 96.94 100 TYR A C 1
ATOM 793 O O . TYR A 1 100 ? 6.501 2.250 3.495 1.00 96.94 100 TYR A O 1
ATOM 801 N N . ARG A 1 101 ? 4.301 2.320 3.957 1.00 96.56 101 ARG A N 1
ATOM 802 C CA . ARG A 1 101 ? 4.410 2.052 5.395 1.00 96.56 101 ARG A CA 1
ATOM 803 C C . ARG A 1 101 ? 3.165 1.366 5.934 1.00 96.56 101 ARG A C 1
ATOM 805 O O . ARG A 1 101 ? 2.125 1.319 5.280 1.00 96.56 101 ARG A O 1
ATOM 812 N N . GLN A 1 102 ? 3.277 0.881 7.163 1.00 96.25 102 GLN A N 1
ATOM 813 C CA . GLN A 1 102 ? 2.128 0.474 7.962 1.00 96.25 102 GLN A CA 1
ATOM 814 C C . GLN A 1 102 ? 2.125 1.254 9.268 1.00 96.25 102 GLN A C 1
ATOM 816 O O . GLN A 1 102 ? 3.189 1.558 9.811 1.00 96.25 102 GLN A O 1
ATOM 821 N N . ALA A 1 103 ? 0.938 1.537 9.789 1.00 94.31 103 ALA A N 1
ATOM 822 C CA . ALA A 1 103 ? 0.776 2.125 11.107 1.00 94.31 103 ALA A CA 1
ATOM 823 C C . ALA A 1 103 ? -0.292 1.364 11.895 1.00 94.31 103 ALA A C 1
ATOM 825 O O . ALA A 1 103 ? -1.286 0.905 11.338 1.00 94.31 103 ALA A O 1
ATOM 826 N N . THR A 1 104 ? -0.072 1.248 13.204 1.00 94.94 104 THR A N 1
ATOM 827 C CA . THR A 1 104 ? -1.012 0.685 14.196 1.00 94.94 104 THR A CA 1
ATOM 828 C C . THR A 1 104 ? -1.353 1.694 15.298 1.00 94.94 104 THR A C 1
ATOM 830 O O . THR A 1 104 ? -2.041 1.380 16.265 1.00 94.94 104 THR A O 1
ATOM 833 N N . SER A 1 105 ? -0.843 2.923 15.191 1.00 93.69 105 SER A N 1
ATOM 834 C CA . SER A 1 105 ? -1.096 4.019 16.129 1.00 93.69 105 SER A CA 1
ATOM 835 C C . SER A 1 105 ? -0.792 5.369 15.475 1.00 93.69 105 SER A C 1
ATOM 837 O O . SER A 1 105 ? -0.200 5.425 14.398 1.00 93.69 105 SER A O 1
ATOM 839 N N . GLY A 1 106 ? -1.178 6.461 16.135 1.00 94.06 106 GLY A N 1
ATOM 840 C CA . GLY A 1 106 ? -0.838 7.819 15.708 1.00 94.06 106 GLY A CA 1
ATOM 841 C C . GLY A 1 106 ? -1.853 8.454 14.756 1.00 94.06 106 GLY A C 1
ATOM 842 O O . GLY A 1 106 ? -3.005 8.025 14.666 1.00 94.06 106 GLY A O 1
ATOM 843 N N . SER A 1 107 ? -1.422 9.524 14.084 1.00 93.12 107 SER A N 1
ATOM 844 C CA . SER A 1 107 ? -2.275 10.375 13.245 1.00 93.12 107 SER A CA 1
ATOM 845 C C . SER A 1 107 ? -2.849 9.647 12.033 1.00 93.12 107 SER A C 1
ATOM 847 O O . SER A 1 107 ? -3.982 9.923 11.659 1.00 93.12 107 SER A O 1
ATOM 849 N N . ASP A 1 108 ? -2.122 8.682 11.464 1.00 92.50 108 ASP A N 1
ATOM 850 C CA . ASP A 1 108 ? -2.592 7.928 10.297 1.00 92.50 108 ASP A CA 1
ATOM 851 C C . ASP A 1 108 ? -3.885 7.144 10.609 1.00 92.50 108 ASP A C 1
ATOM 853 O O . ASP A 1 108 ? -4.837 7.169 9.831 1.00 92.50 108 ASP A O 1
ATOM 857 N N . LEU A 1 109 ? -3.984 6.512 11.788 1.00 94.56 109 LEU A N 1
ATOM 858 C CA . LEU A 1 109 ? -5.208 5.809 12.205 1.00 94.56 109 LEU A CA 1
ATOM 859 C C . LEU A 1 109 ? -6.359 6.774 12.489 1.00 94.56 109 LEU A C 1
ATOM 861 O O . LEU A 1 109 ? -7.510 6.460 12.186 1.00 94.56 109 LEU A O 1
ATOM 865 N N . GLN A 1 110 ? -6.062 7.929 13.090 1.00 94.81 110 GLN A N 1
ATOM 866 C CA . GLN A 1 110 ? -7.071 8.953 13.375 1.00 94.81 110 GLN A CA 1
ATOM 867 C C . GLN A 1 110 ? -7.660 9.497 12.075 1.00 94.81 110 GLN A C 1
ATOM 869 O O . GLN A 1 110 ? -8.881 9.592 11.955 1.00 94.81 110 GLN A O 1
ATOM 874 N N . GLN A 1 111 ? -6.801 9.766 11.091 1.00 93.69 111 GLN A N 1
ATOM 875 C CA . GLN A 1 111 ? -7.200 10.212 9.765 1.00 93.69 111 GLN A CA 1
ATOM 876 C C . GLN A 1 111 ? -8.050 9.145 9.063 1.00 93.69 111 GLN A C 1
ATOM 878 O O . GLN A 1 111 ? -9.188 9.427 8.718 1.00 93.69 111 GLN A O 1
ATOM 883 N N . ALA A 1 112 ? -7.589 7.889 8.981 1.00 93.62 112 ALA A N 1
ATOM 884 C CA . ALA A 1 112 ? -8.371 6.791 8.389 1.00 93.62 112 ALA A CA 1
ATOM 885 C C . ALA A 1 112 ? -9.715 6.542 9.079 1.00 93.62 112 ALA A C 1
ATOM 887 O O . ALA A 1 112 ? -10.720 6.257 8.429 1.00 93.62 112 ALA A O 1
ATOM 888 N N . THR A 1 113 ? -9.750 6.669 10.403 1.00 94.62 113 THR A N 1
ATOM 889 C CA . THR A 1 113 ? -10.995 6.586 11.167 1.00 94.62 113 THR A CA 1
ATOM 890 C C . THR A 1 113 ? -11.938 7.729 10.800 1.00 94.62 113 THR A C 1
ATOM 892 O O . THR A 1 113 ? -13.129 7.496 10.598 1.00 94.62 113 THR A O 1
ATOM 895 N N . SER A 1 114 ? -11.423 8.957 10.709 1.00 93.56 114 SER A N 1
ATOM 896 C CA . SER A 1 114 ? -12.208 10.130 10.324 1.00 93.56 114 SER A CA 1
ATOM 897 C C . SER A 1 114 ? -12.741 10.005 8.898 1.00 93.56 114 SER A C 1
ATOM 899 O O . SER A 1 114 ? -13.935 10.199 8.688 1.00 93.56 114 SER A O 1
ATOM 901 N N . ASP A 1 115 ? -11.893 9.614 7.946 1.00 92.25 115 ASP A N 1
ATOM 902 C CA . ASP A 1 115 ? -12.240 9.510 6.526 1.00 92.25 115 ASP A CA 1
ATOM 903 C C . ASP A 1 115 ? -13.352 8.483 6.295 1.00 92.25 115 ASP A C 1
ATOM 905 O O . ASP A 1 115 ? -14.406 8.814 5.746 1.00 92.25 115 ASP A O 1
ATOM 909 N N . ILE A 1 116 ? -13.194 7.259 6.815 1.00 91.19 116 ILE A N 1
ATOM 910 C CA . ILE A 1 116 ? -14.232 6.231 6.676 1.00 91.19 116 ILE A CA 1
ATOM 911 C C . ILE A 1 116 ? -15.537 6.670 7.339 1.00 91.19 116 ILE A C 1
ATOM 913 O O . ILE A 1 116 ? -16.602 6.475 6.760 1.00 91.19 116 ILE A O 1
ATOM 917 N N . ASN A 1 117 ? -15.498 7.265 8.534 1.00 93.62 117 ASN A N 1
ATOM 918 C CA . ASN A 1 117 ? -16.729 7.703 9.200 1.00 93.62 117 ASN A CA 1
ATOM 919 C C . ASN A 1 117 ? -17.377 8.915 8.519 1.00 93.62 117 ASN A C 1
ATOM 921 O O . ASN A 1 117 ? -18.593 9.078 8.610 1.00 93.62 117 ASN A O 1
ATOM 925 N N . GLN A 1 118 ? -16.603 9.748 7.823 1.00 92.25 118 GLN A N 1
ATOM 926 C CA . GLN A 1 118 ? -17.130 10.852 7.028 1.00 92.25 118 GLN A CA 1
ATOM 927 C C . GLN A 1 118 ? -17.908 10.336 5.812 1.00 92.25 118 GLN A C 1
ATOM 929 O O . GLN A 1 118 ? -19.005 10.827 5.537 1.00 92.25 118 GLN A O 1
ATOM 934 N N . TYR A 1 119 ? -17.363 9.353 5.091 1.00 90.62 119 TYR A N 1
ATOM 935 C CA . TYR A 1 119 ? -17.976 8.841 3.858 1.00 90.62 119 TYR A CA 1
ATOM 936 C C . TYR A 1 119 ? -18.952 7.676 4.090 1.00 90.62 119 TYR A C 1
ATOM 938 O O . TYR A 1 119 ? -19.867 7.467 3.292 1.00 90.62 119 TYR A O 1
ATOM 946 N N . PHE A 1 120 ? -18.808 6.953 5.201 1.00 92.00 120 PHE A N 1
ATOM 947 C CA . PHE A 1 120 ? -19.621 5.795 5.580 1.00 92.00 120 PHE A CA 1
ATOM 948 C C . PHE A 1 120 ? -20.046 5.847 7.063 1.00 92.00 120 PHE A C 1
ATOM 950 O O . PHE A 1 120 ? -19.746 4.931 7.840 1.00 92.00 120 PHE A O 1
ATOM 957 N N . PRO A 1 121 ? -20.789 6.889 7.483 1.00 92.69 121 PRO A N 1
ATOM 958 C CA . PRO A 1 121 ? -21.125 7.138 8.891 1.00 92.69 121 PRO A CA 1
ATOM 959 C C . PRO A 1 121 ? -21.905 6.002 9.569 1.00 92.69 121 PRO A C 1
ATOM 961 O O . PRO A 1 121 ? -21.877 5.861 10.788 1.00 92.69 121 PRO A O 1
ATOM 964 N N . GLN A 1 122 ? -22.591 5.159 8.798 1.00 95.38 122 GLN A N 1
ATOM 965 C CA . GLN A 1 122 ? -23.351 4.015 9.301 1.00 95.38 122 GLN A CA 1
ATOM 966 C C . GLN A 1 122 ? -22.485 2.864 9.838 1.00 95.38 122 GLN A C 1
ATOM 968 O O . GLN A 1 122 ? -23.021 1.95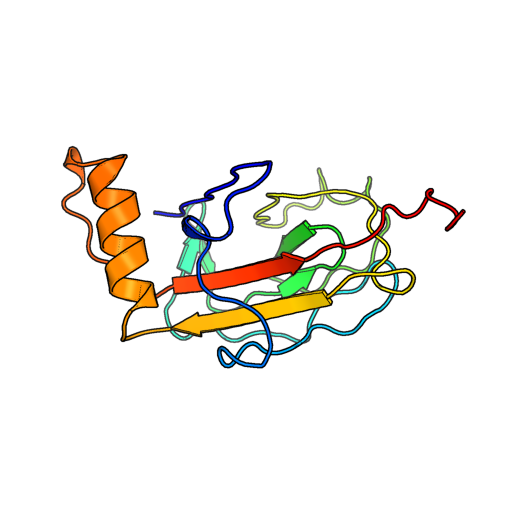7 10.473 1.00 95.38 122 GLN A O 1
ATOM 973 N N . LEU A 1 123 ? -21.177 2.858 9.565 1.00 91.19 123 LEU A N 1
ATOM 974 C CA . LEU A 1 123 ? -20.294 1.759 9.958 1.00 91.19 123 LEU A CA 1
ATOM 975 C C . LEU A 1 123 ? -19.807 1.851 11.402 1.00 91.19 123 LEU A C 1
ATOM 977 O O . LEU A 1 123 ? -19.423 0.820 11.947 1.00 91.19 123 LEU A O 1
ATOM 981 N N . ASN A 1 124 ? -19.804 3.050 12.004 1.00 92.19 124 ASN A N 1
ATOM 982 C CA . ASN A 1 124 ? -19.135 3.322 13.285 1.00 92.19 124 ASN A CA 1
ATOM 983 C C . ASN A 1 124 ? -17.723 2.712 13.319 1.00 92.19 124 ASN A C 1
ATOM 985 O O . ASN A 1 124 ? -17.395 1.878 14.164 1.00 92.19 124 ASN A O 1
ATOM 989 N N . PHE A 1 125 ? -16.919 3.069 12.324 1.00 94.44 125 PHE A N 1
ATOM 990 C CA . PHE A 1 125 ? -15.630 2.449 12.067 1.00 94.44 125 PHE A CA 1
ATOM 991 C C . PHE A 1 125 ? -14.540 3.015 12.982 1.00 94.44 125 PHE A C 1
ATOM 993 O O . PHE A 1 125 ? -14.521 4.208 13.264 1.00 94.44 125 PHE A O 1
ATOM 1000 N N . THR A 1 126 ? -13.585 2.173 13.375 1.00 96.00 126 THR A N 1
ATOM 1001 C CA . THR A 1 126 ? -12.340 2.592 14.030 1.00 96.00 126 THR A CA 1
ATOM 1002 C C . THR A 1 126 ? -11.191 1.827 13.392 1.00 96.00 126 THR A C 1
ATOM 1004 O O . THR A 1 126 ? -11.185 0.595 13.420 1.00 96.00 126 THR A O 1
ATOM 1007 N N . ALA A 1 127 ? -10.216 2.538 12.825 1.00 94.88 127 ALA A N 1
ATOM 1008 C CA . ALA A 1 127 ? -9.023 1.912 12.271 1.00 94.88 127 ALA A CA 1
ATOM 1009 C C . ALA A 1 127 ? -8.122 1.405 13.404 1.00 94.88 127 ALA A C 1
ATOM 1011 O O . ALA A 1 127 ? -7.779 2.157 14.315 1.00 94.88 127 ALA A O 1
ATOM 1012 N N . THR A 1 128 ? -7.707 0.142 13.330 1.00 95.38 128 THR A N 1
ATOM 1013 C CA . THR A 1 128 ? -6.671 -0.450 14.200 1.00 95.38 128 THR A CA 1
ATOM 1014 C C . THR A 1 128 ? -5.335 -0.605 13.480 1.00 95.38 128 THR A C 1
ATOM 1016 O O . THR A 1 128 ? -4.292 -0.732 14.115 1.00 95.38 128 THR A O 1
ATOM 1019 N N . TRP A 1 129 ? -5.365 -0.568 12.151 1.00 96.38 129 TRP A N 1
ATOM 1020 C CA . TRP A 1 129 ? -4.208 -0.696 11.286 1.00 96.38 129 TRP A CA 1
ATOM 1021 C C . TRP A 1 129 ? -4.496 -0.051 9.937 1.00 96.38 129 TRP A C 1
ATOM 1023 O O . TRP A 1 129 ? -5.628 -0.093 9.448 1.00 96.38 129 TRP A O 1
ATOM 1033 N N . VAL A 1 130 ? -3.463 0.541 9.348 1.00 95.88 130 VAL A N 1
ATOM 1034 C CA . VAL A 1 130 ? -3.491 1.081 7.989 1.00 95.88 130 VAL A CA 1
ATOM 1035 C C . VAL A 1 130 ? -2.226 0.674 7.252 1.00 95.88 130 VAL A C 1
ATOM 1037 O O . VAL A 1 130 ? -1.131 0.674 7.819 1.00 95.88 130 VAL A O 1
ATOM 1040 N N . PHE A 1 131 ? -2.386 0.371 5.970 1.00 96.94 131 PHE A N 1
ATOM 1041 C CA . PHE A 1 131 ? -1.293 0.234 5.022 1.00 96.94 131 PHE A CA 1
ATOM 1042 C C . PHE A 1 131 ? -1.370 1.383 4.026 1.00 96.94 131 PHE A C 1
ATOM 1044 O O . PHE A 1 131 ? -2.410 1.591 3.404 1.00 96.94 131 PHE A O 1
ATOM 1051 N N . ILE A 1 132 ? -0.278 2.123 3.878 1.00 95.56 132 ILE A N 1
ATOM 1052 C CA . ILE A 1 132 ? -0.202 3.289 3.003 1.00 95.56 132 ILE A CA 1
ATOM 1053 C C . ILE A 1 132 ? 0.828 2.963 1.933 1.00 95.56 132 ILE A C 1
ATOM 1055 O O . ILE A 1 132 ? 1.976 2.673 2.259 1.00 95.56 132 ILE A O 1
ATOM 1059 N N . ALA A 1 133 ? 0.414 2.998 0.669 1.00 96.19 133 ALA A N 1
ATOM 1060 C CA . ALA A 1 133 ? 1.293 2.878 -0.485 1.00 96.19 133 ALA A CA 1
ATOM 1061 C C . ALA A 1 133 ? 1.068 4.059 -1.421 1.00 96.19 133 ALA A C 1
ATOM 1063 O O . ALA A 1 133 ? -0.070 4.396 -1.753 1.00 96.19 133 ALA A O 1
ATOM 1064 N N . THR A 1 134 ? 2.169 4.658 -1.855 1.00 94.12 134 THR A N 1
ATOM 1065 C CA . THR A 1 134 ? 2.171 5.876 -2.657 1.00 94.12 134 THR A CA 1
ATOM 1066 C C . THR A 1 134 ? 3.003 5.661 -3.909 1.00 94.12 134 THR A C 1
ATOM 1068 O O . THR A 1 134 ? 4.148 5.221 -3.816 1.00 94.12 134 THR A O 1
ATOM 1071 N N . TRP A 1 135 ? 2.437 6.016 -5.062 1.00 93.19 135 TRP A N 1
ATOM 1072 C CA . TRP A 1 135 ? 3.119 6.113 -6.353 1.00 93.19 135 TRP A CA 1
ATOM 1073 C C . TRP A 1 135 ? 3.246 7.597 -6.710 1.00 93.19 135 TRP A C 1
ATOM 1075 O O . TRP A 1 135 ? 2.373 8.160 -7.367 1.00 93.19 135 TRP A O 1
ATOM 1085 N N . ASP A 1 136 ? 4.300 8.251 -6.225 1.00 92.31 136 ASP A N 1
ATOM 1086 C CA . ASP A 1 136 ? 4.485 9.695 -6.384 1.00 92.31 136 ASP A CA 1
ATOM 1087 C C . ASP A 1 136 ? 5.229 10.023 -7.684 1.00 92.31 136 ASP A C 1
ATOM 1089 O O . ASP A 1 136 ? 6.351 9.562 -7.892 1.00 92.31 136 ASP A O 1
ATOM 1093 N N . ASN A 1 137 ? 4.614 10.837 -8.550 1.00 88.94 137 ASN A N 1
ATOM 1094 C CA . ASN A 1 137 ? 5.210 11.364 -9.789 1.00 88.94 137 ASN A CA 1
ATOM 1095 C C . ASN A 1 137 ? 5.884 10.307 -10.696 1.00 88.94 137 ASN A C 1
ATOM 1097 O O . ASN A 1 137 ? 6.887 10.588 -11.366 1.00 88.94 137 ASN A O 1
ATOM 1101 N N . VAL A 1 138 ? 5.352 9.080 -10.719 1.00 87.88 138 VAL A N 1
ATOM 1102 C CA . VAL A 1 138 ? 5.895 7.986 -11.536 1.00 87.88 138 VAL A CA 1
ATOM 1103 C C . VAL A 1 138 ? 5.540 8.203 -13.009 1.00 87.88 138 VAL A C 1
ATOM 1105 O O . VAL A 1 138 ? 4.377 8.404 -13.351 1.00 87.88 138 VAL A O 1
ATOM 1108 N N . ALA A 1 139 ? 6.539 8.182 -13.895 1.00 85.00 139 ALA A N 1
ATOM 1109 C CA . ALA A 1 139 ? 6.329 8.393 -15.327 1.00 85.00 139 ALA A CA 1
ATOM 1110 C C . ALA A 1 139 ? 5.659 7.188 -15.995 1.00 85.00 139 ALA A C 1
ATOM 1112 O O . ALA A 1 139 ? 5.961 6.034 -15.687 1.00 85.00 139 ALA A O 1
ATOM 1113 N N . PHE A 1 140 ? 4.802 7.447 -16.985 1.00 82.81 140 PHE A N 1
ATOM 1114 C CA . PHE A 1 140 ? 4.331 6.400 -17.891 1.00 82.81 140 PHE A CA 1
ATOM 1115 C C . PHE A 1 140 ? 5.493 5.856 -18.728 1.00 82.81 140 PHE A C 1
ATOM 1117 O O . PHE A 1 140 ? 6.344 6.615 -19.196 1.00 82.81 140 PHE A O 1
ATOM 1124 N N . TYR A 1 141 ? 5.478 4.553 -19.003 1.00 75.56 141 TYR A N 1
ATOM 1125 C CA . TYR A 1 141 ? 6.532 3.882 -19.764 1.00 75.56 141 TYR A CA 1
ATOM 1126 C C . TYR A 1 141 ? 6.808 4.533 -21.132 1.00 75.56 141 TYR A C 1
ATOM 1128 O O . TYR A 1 141 ? 7.964 4.746 -21.496 1.00 75.56 141 TYR A O 1
ATOM 1136 N N . ASN A 1 142 ? 5.751 4.922 -21.856 1.00 75.19 142 ASN A N 1
ATOM 1137 C CA . ASN A 1 142 ? 5.834 5.503 -23.204 1.00 75.19 142 ASN A CA 1
ATOM 1138 C C . ASN A 1 142 ? 6.076 7.021 -23.233 1.00 75.19 142 ASN A C 1
ATOM 1140 O O . ASN A 1 142 ? 6.054 7.611 -24.310 1.00 75.19 142 ASN A O 1
ATOM 1144 N N . MET A 1 143 ? 6.262 7.676 -22.085 1.00 61.28 143 MET A N 1
ATOM 1145 C CA . MET A 1 143 ? 6.676 9.075 -22.080 1.00 61.28 143 MET A CA 1
ATOM 1146 C C . MET A 1 143 ? 8.199 9.128 -22.182 1.00 61.28 143 MET A C 1
ATOM 1148 O O . MET A 1 143 ? 8.918 8.691 -21.278 1.00 61.28 143 MET A O 1
ATOM 1152 N N . ASP A 1 144 ? 8.697 9.620 -23.311 1.00 51.81 144 ASP A N 1
ATOM 1153 C CA . ASP A 1 144 ? 10.059 10.133 -23.387 1.00 51.81 144 ASP A CA 1
ATOM 1154 C C . ASP A 1 144 ? 10.087 11.459 -22.626 1.00 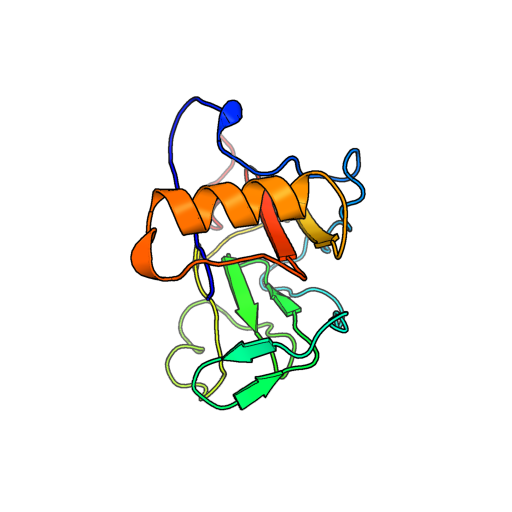51.81 144 ASP A C 1
ATOM 1156 O O . ASP A 1 144 ? 9.195 12.296 -22.779 1.00 51.81 144 ASP A O 1
ATOM 1160 N N . THR A 1 145 ? 11.074 11.627 -21.751 1.00 50.59 145 THR A N 1
ATOM 1161 C CA . THR A 1 145 ? 11.323 12.914 -21.101 1.00 50.59 145 THR A CA 1
ATOM 1162 C C . THR A 1 145 ? 11.675 13.918 -22.193 1.00 50.59 145 THR A C 1
ATOM 1164 O O . THR A 1 145 ? 12.710 13.760 -22.843 1.00 50.59 145 THR A O 1
ATOM 1167 N N . VAL A 1 146 ? 10.793 14.892 -22.429 1.00 43.34 146 VAL A N 1
ATOM 1168 C CA . VAL A 1 146 ? 11.080 16.057 -23.280 1.00 43.34 146 VAL A CA 1
ATOM 1169 C C . VAL A 1 146 ? 12.161 16.908 -22.627 1.00 43.34 146 VAL A C 1
ATOM 1171 O O . VAL A 1 146 ? 12.076 17.097 -21.392 1.00 43.34 146 VAL A O 1
#

InterPro domains:
  IPR003886 NIDO domain [PF06119] (52-144)
  IPR003886 NIDO domain [PS51220] (85-146)
  IPR052749 Alpha-tectorin [PTHR46160] (11-145)

Organism: Scleropages formosus (NCBI:txid113540)

Foldseek 3Di:
DDDDDDDDDDDPPLDDDDDVVVVWDWADQDFQWKRDKDAAPDFDDDPNDTAGIWIGTQQAKIWGPDIDRDPQPPCPPVPTDMDHNRRARWGSNVHWIKIKDKDQDDDVQVSVQVVCCVVPVVPNDGDRMDIDIDGGPTDHPPDDDD

Secondary structure (DSSP, 8-state):
--------SS-GGGSPP-SGGGTPEEPP--TT-BPSPEEEEEEEEETTEEEEEEEEBTTS-EESSS-----TTTTTTS---EE-TT-S-EETTTS-EEEEEEESSSHHHHHHHHHHHHH-GGG----S-EEEEEEESPEETT----

Sequence (146 aa):
MIDFLFYSSHVSENFYPFGPNNGDTVNPAVDDGSSSVILLNETFQFFGSDHNQLYVNNNGFLTFDQPVSSSYPSMFRSGYDIIAPFWSNWNTTKSGVISYRQATSGSDLQQATSDINQYFPQLNFTATWVFIATWDNVAFYNMDTV

Radius of gyration: 15.6 Å; chains: 1; bounding box: 37×36×40 Å

pLDDT: mean 84.1, std 16.87, range [31.67, 98.25]